Protein AF-A0A957VDQ6-F1 (afdb_monomer_lite)

Foldseek 3Di:
DADAPVNCVVDVVVCCVQQVDHSVVLVVLVVVCVVCVVVLLVVVQPDPPDPAHVVRDDDDPGDPSLLVSLQSSCVVPVDQLCVSCVHHVHHSVSSVVSCVRCVVVSPVRDPDPPPPDDPPDPDPDDPVRDDDLVNDDVSDDDDDWDFDFDDQDPDPVVNVVQCPVPDPTRTDGPPPVPD

Structure (mmCIF, N/CA/C/O backbone):
data_AF-A0A957VDQ6-F1
#
_entry.id   AF-A0A957VDQ6-F1
#
loop_
_atom_site.group_PDB
_atom_site.id
_atom_site.type_symbol
_atom_site.label_atom_id
_atom_site.label_alt_id
_atom_site.label_comp_id
_atom_site.label_asym_id
_atom_site.label_entity_id
_atom_site.label_seq_id
_atom_site.pdbx_PDB_ins_code
_atom_site.Cartn_x
_atom_site.Cartn_y
_atom_site.Cartn_z
_atom_site.occupancy
_atom_site.B_iso_or_equiv
_atom_site.auth_seq_id
_atom_site.auth_comp_id
_atom_site.auth_asym_id
_atom_site.auth_atom_id
_atom_site.pdbx_PDB_model_num
ATOM 1 N N . MET A 1 1 ? -18.475 7.615 8.547 1.00 62.66 1 MET A N 1
ATOM 2 C CA . MET A 1 1 ? -18.233 6.169 8.708 1.00 62.66 1 MET A CA 1
ATOM 3 C C . MET A 1 1 ? -16.748 5.916 8.509 1.00 62.66 1 MET A C 1
ATOM 5 O O . MET A 1 1 ? -16.195 6.523 7.600 1.00 62.66 1 MET A O 1
ATOM 9 N N . LYS A 1 2 ? -16.100 5.135 9.379 1.00 88.56 2 LYS A N 1
ATOM 10 C CA . LYS A 1 2 ? -14.690 4.743 9.228 1.00 88.56 2 LYS A CA 1
ATOM 11 C C . LYS A 1 2 ? -14.661 3.248 8.938 1.00 88.56 2 LYS A C 1
ATOM 13 O O . LYS A 1 2 ? -15.261 2.503 9.700 1.00 88.56 2 LYS A O 1
ATOM 18 N N . ILE A 1 3 ? -14.002 2.843 7.863 1.00 94.44 3 ILE A N 1
ATOM 19 C CA . ILE A 1 3 ? -13.803 1.436 7.520 1.00 94.44 3 ILE A CA 1
ATOM 20 C C . ILE A 1 3 ? -12.713 0.887 8.439 1.00 94.44 3 ILE A C 1
ATOM 22 O O . ILE A 1 3 ? -11.580 1.376 8.412 1.00 94.44 3 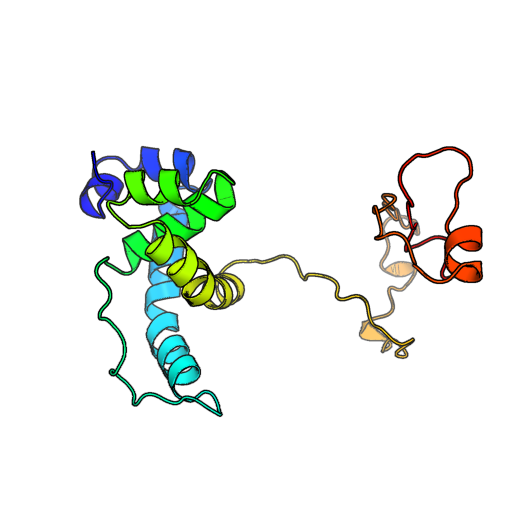ILE A O 1
ATOM 26 N N . THR A 1 4 ? -13.068 -0.094 9.264 1.00 96.12 4 THR A N 1
ATOM 27 C CA . THR A 1 4 ? -12.142 -0.826 10.137 1.00 96.12 4 THR A CA 1
ATOM 28 C C . THR A 1 4 ? -11.995 -2.273 9.677 1.00 96.12 4 THR A C 1
ATOM 30 O O . THR A 1 4 ? -12.607 -2.686 8.690 1.00 96.12 4 THR A O 1
ATOM 33 N N . GLU A 1 5 ? -11.136 -3.047 10.345 1.00 96.00 5 GLU A N 1
ATOM 34 C CA . GLU A 1 5 ? -10.936 -4.450 9.973 1.00 96.00 5 GLU A CA 1
ATOM 35 C C . GLU A 1 5 ? -12.219 -5.247 10.217 1.00 96.00 5 GLU A C 1
ATOM 37 O O . GLU A 1 5 ? -12.594 -6.073 9.390 1.00 96.00 5 GLU A O 1
ATOM 42 N N . GLU A 1 6 ? -12.929 -4.933 11.299 1.00 96.25 6 GLU A N 1
ATOM 43 C CA . GLU A 1 6 ? -14.237 -5.499 11.617 1.00 96.25 6 GLU A CA 1
ATOM 44 C C . GLU A 1 6 ? -15.242 -5.192 10.502 1.00 96.25 6 GLU A C 1
ATOM 46 O O . GLU A 1 6 ? -15.874 -6.114 9.996 1.00 96.25 6 GLU A O 1
ATOM 51 N N . THR A 1 7 ? -15.299 -3.943 10.017 1.00 95.75 7 THR A N 1
ATOM 52 C CA . THR A 1 7 ? -16.179 -3.564 8.894 1.00 95.75 7 THR A CA 1
ATOM 53 C C . THR A 1 7 ? -15.906 -4.397 7.641 1.00 95.75 7 THR A C 1
ATOM 55 O O . THR A 1 7 ? -16.840 -4.830 6.977 1.00 95.75 7 THR A O 1
ATOM 58 N N . LEU A 1 8 ? -14.631 -4.644 7.316 1.00 96.50 8 LEU A N 1
ATOM 59 C CA . LEU A 1 8 ? -14.245 -5.445 6.146 1.00 96.50 8 LEU A CA 1
ATOM 60 C C . LEU A 1 8 ? -14.563 -6.938 6.308 1.00 96.50 8 LEU A C 1
ATOM 62 O O . LEU A 1 8 ? -14.684 -7.647 5.309 1.00 96.50 8 LEU A O 1
ATOM 66 N N . ARG A 1 9 ? -14.651 -7.434 7.547 1.00 96.56 9 ARG A N 1
ATOM 67 C CA . ARG A 1 9 ? -15.029 -8.823 7.844 1.00 96.56 9 ARG A CA 1
ATOM 68 C C . ARG A 1 9 ? -16.543 -9.009 7.853 1.00 96.56 9 ARG A C 1
ATOM 70 O O . ARG A 1 9 ? -17.016 -10.018 7.343 1.00 96.56 9 ARG A O 1
ATOM 77 N N . GLU A 1 10 ? -17.274 -8.055 8.422 1.00 97.06 10 GLU A N 1
ATOM 78 C CA . GLU A 1 10 ? -18.740 -8.057 8.482 1.00 97.06 10 GLU A CA 1
ATOM 79 C C . GLU A 1 10 ? -19.366 -7.840 7.102 1.00 97.06 10 GLU A C 1
ATOM 81 O O . GLU A 1 10 ? -20.311 -8.537 6.739 1.00 97.06 10 GLU A O 1
ATOM 86 N N . ASP A 1 11 ? -18.805 -6.918 6.315 1.00 96.44 11 ASP A N 1
ATOM 87 C CA . ASP A 1 11 ? -19.227 -6.636 4.944 1.00 96.44 11 ASP A CA 1
ATOM 88 C C . ASP A 1 11 ? -18.028 -6.718 3.978 1.00 96.44 11 ASP A C 1
ATOM 90 O O . ASP A 1 11 ? -17.388 -5.710 3.646 1.00 96.44 11 ASP A O 1
ATOM 94 N N . PRO A 1 12 ? -17.713 -7.928 3.477 1.00 96.38 12 PRO A N 1
ATOM 95 C CA . PRO A 1 12 ? -16.634 -8.124 2.517 1.00 96.38 12 PRO A CA 1
ATOM 96 C C . PRO A 1 12 ? -16.856 -7.410 1.178 1.00 96.38 12 PRO A C 1
ATOM 98 O O . PRO A 1 12 ? -15.910 -7.323 0.395 1.00 96.38 12 PRO A O 1
ATOM 101 N N . GLY A 1 13 ? -18.060 -6.889 0.894 1.00 96.94 13 GLY A N 1
ATOM 102 C CA . GLY A 1 13 ? -18.383 -6.170 -0.343 1.00 96.94 13 GLY A CA 1
ATOM 103 C C . GLY A 1 13 ? -17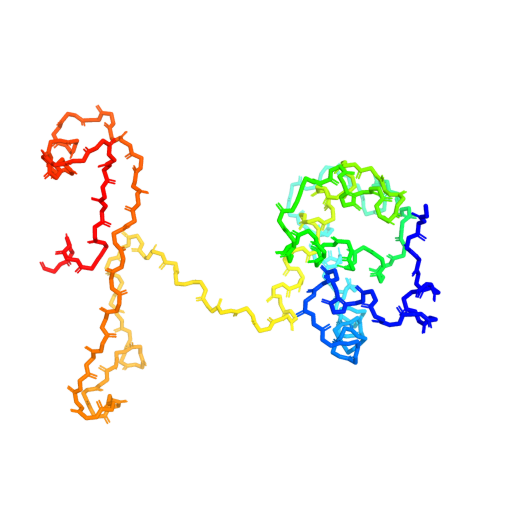.564 -4.890 -0.536 1.00 96.94 13 GLY A C 1
ATOM 104 O O . GLY A 1 13 ? -17.285 -4.494 -1.670 1.00 96.94 13 GLY A O 1
ATOM 105 N N . TRP A 1 14 ? -17.075 -4.295 0.556 1.00 96.75 14 TRP A N 1
ATOM 106 C CA . TRP A 1 14 ? -16.157 -3.152 0.511 1.00 96.75 14 TRP A CA 1
ATOM 107 C C . TRP A 1 14 ? -14.824 -3.467 -0.168 1.00 96.75 14 TRP A C 1
ATOM 109 O O . TRP A 1 14 ? -14.230 -2.582 -0.786 1.00 96.75 14 TRP A O 1
ATOM 119 N N . ILE A 1 15 ? -14.348 -4.710 -0.074 1.00 97.56 15 ILE A N 1
ATOM 120 C CA . ILE A 1 15 ? -13.041 -5.118 -0.597 1.00 97.56 15 ILE A CA 1
ATOM 121 C C . ILE A 1 15 ? -12.988 -5.036 -2.131 1.00 97.56 15 ILE A C 1
ATOM 123 O O . ILE A 1 15 ? -12.179 -4.256 -2.644 1.00 97.56 15 ILE A O 1
ATOM 127 N N . PRO A 1 16 ? -13.841 -5.744 -2.895 1.00 97.44 16 PRO A N 1
ATOM 128 C CA . PRO A 1 16 ? -13.830 -5.631 -4.349 1.00 97.44 16 PRO A CA 1
ATOM 129 C C . PRO A 1 16 ? -14.205 -4.224 -4.816 1.00 97.44 16 PRO A C 1
ATOM 131 O O . PRO A 1 16 ? -13.622 -3.740 -5.787 1.00 97.44 16 PRO A O 1
ATOM 134 N N . LEU A 1 17 ? -15.112 -3.541 -4.106 1.00 96.12 17 LEU A N 1
ATOM 135 C CA . LEU A 1 17 ? -15.535 -2.181 -4.438 1.00 96.12 17 LEU A CA 1
ATOM 136 C C . LEU A 1 17 ? -14.372 -1.182 -4.392 1.00 96.12 17 LEU A C 1
ATOM 138 O O . LEU A 1 17 ? -14.174 -0.418 -5.336 1.00 96.12 17 LEU A O 1
ATOM 142 N N . LEU A 1 18 ? -13.613 -1.168 -3.295 1.00 96.44 18 LEU A N 1
ATOM 143 C CA . LEU A 1 18 ? -12.577 -0.161 -3.069 1.00 96.44 18 LEU A CA 1
ATOM 144 C C . LEU A 1 18 ? -11.208 -0.582 -3.592 1.00 96.44 18 LEU A C 1
ATOM 146 O O . LEU A 1 18 ? -10.458 0.260 -4.075 1.00 96.44 18 LEU A O 1
ATOM 150 N N . MET A 1 19 ? -10.868 -1.863 -3.483 1.00 96.06 19 MET A N 1
ATOM 151 C CA . MET A 1 19 ? -9.508 -2.363 -3.708 1.00 96.06 19 MET A CA 1
ATOM 152 C C . MET A 1 19 ? -9.389 -3.106 -5.042 1.00 96.06 19 MET A C 1
ATOM 154 O O . MET A 1 19 ? -8.285 -3.265 -5.552 1.00 96.06 19 MET A O 1
ATOM 158 N N . GLY A 1 20 ? -10.512 -3.512 -5.645 1.00 93.38 20 GLY A N 1
ATOM 159 C CA . GLY A 1 20 ? -10.530 -4.132 -6.970 1.00 93.38 20 GLY A CA 1
ATOM 160 C C . GLY A 1 20 ? -10.064 -5.586 -7.000 1.00 93.38 20 GLY A C 1
ATOM 161 O O . GLY A 1 20 ? -9.655 -6.051 -8.060 1.00 93.38 20 GLY A O 1
ATOM 162 N N . LEU A 1 21 ? -10.121 -6.297 -5.870 1.00 94.69 21 LEU A N 1
ATOM 163 C CA . LEU A 1 21 ? -9.803 -7.724 -5.784 1.00 94.69 21 LEU A CA 1
ATOM 164 C C . LEU A 1 21 ? -10.862 -8.501 -4.984 1.00 94.69 21 LEU A C 1
ATOM 166 O O . LEU A 1 21 ? -11.547 -7.906 -4.147 1.00 94.69 21 LEU A O 1
ATOM 170 N N . PRO A 1 22 ? -11.007 -9.823 -5.209 1.00 96.75 22 PRO A N 1
ATOM 171 C CA . PRO A 1 22 ? -11.884 -10.661 -4.400 1.00 96.75 22 PRO A CA 1
ATOM 172 C C . PRO A 1 22 ? -11.499 -10.625 -2.917 1.00 96.75 22 PRO A C 1
ATOM 174 O O . PRO A 1 22 ? -10.317 -10.573 -2.573 1.00 96.75 22 PRO A O 1
ATOM 177 N N . ALA A 1 23 ? -12.495 -10.720 -2.032 1.00 97.00 23 ALA A N 1
ATOM 178 C CA . ALA A 1 23 ? -12.273 -10.692 -0.586 1.00 97.00 23 ALA A CA 1
ATOM 179 C C . ALA A 1 23 ? -11.309 -11.792 -0.107 1.00 97.00 23 ALA A C 1
ATOM 181 O O . ALA A 1 23 ? -10.438 -11.519 0.712 1.00 97.00 23 ALA A O 1
ATOM 182 N N . ALA A 1 24 ? -11.414 -13.009 -0.653 1.00 96.94 24 ALA A N 1
ATOM 183 C CA . ALA A 1 24 ? -10.501 -14.109 -0.333 1.00 96.94 24 ALA A CA 1
ATOM 184 C C . ALA A 1 24 ? -9.038 -13.758 -0.664 1.00 96.94 24 ALA A C 1
ATOM 186 O O . ALA A 1 24 ? -8.182 -13.813 0.215 1.00 96.94 24 ALA A O 1
ATOM 187 N N . CYS A 1 25 ? -8.780 -13.274 -1.886 1.00 95.81 25 CYS A N 1
ATOM 188 C CA . CYS A 1 25 ? -7.447 -12.851 -2.320 1.00 95.81 25 CYS A CA 1
ATOM 189 C C . CYS A 1 25 ? -6.885 -11.710 -1.462 1.00 95.81 25 CYS A C 1
ATOM 191 O O . CYS A 1 25 ? -5.680 -11.633 -1.240 1.00 95.81 25 CYS A O 1
ATOM 193 N N . PHE A 1 26 ? -7.740 -10.813 -0.960 1.00 97.31 26 PHE A N 1
ATOM 194 C CA . PHE A 1 26 ? -7.298 -9.753 -0.056 1.00 97.31 26 PHE A CA 1
ATOM 195 C C . PHE A 1 26 ? -6.780 -10.324 1.260 1.00 97.31 26 PHE A C 1
ATOM 197 O O . PHE A 1 26 ? -5.715 -9.919 1.718 1.00 97.31 26 PHE A O 1
ATOM 204 N N . TRP A 1 27 ? -7.488 -11.279 1.859 1.00 97.62 27 TRP A N 1
ATOM 205 C CA . TRP A 1 27 ? -7.038 -11.887 3.109 1.00 97.62 27 TRP A CA 1
ATOM 206 C C . TRP A 1 27 ? -5.777 -12.738 2.921 1.00 97.62 27 TRP A C 1
ATOM 208 O O . TRP A 1 27 ? -4.885 -12.666 3.761 1.00 97.62 27 TRP A O 1
ATOM 218 N N . GLU A 1 28 ? -5.641 -13.445 1.798 1.00 96.38 28 GLU A N 1
ATOM 219 C CA . GLU A 1 28 ? -4.395 -14.135 1.426 1.00 96.38 28 GLU A CA 1
ATOM 220 C C . GLU A 1 28 ? -3.218 -13.158 1.290 1.00 96.38 28 GLU A C 1
ATOM 222 O O . GLU A 1 28 ? -2.146 -13.380 1.859 1.00 96.38 28 GLU A O 1
ATOM 227 N N . LEU A 1 29 ? -3.432 -12.027 0.608 1.00 96.31 29 LEU A N 1
ATOM 228 C CA . LEU A 1 29 ? -2.446 -10.953 0.498 1.00 96.31 29 LEU A CA 1
ATOM 229 C C . LEU A 1 29 ? -2.054 -10.405 1.875 1.00 96.31 29 LEU A C 1
ATOM 231 O O . LEU A 1 29 ? -0.876 -10.161 2.128 1.00 96.31 29 LEU A O 1
ATOM 235 N N . ILE A 1 30 ? -3.021 -10.205 2.772 1.00 97.56 30 ILE A N 1
ATOM 236 C CA . ILE A 1 30 ? -2.757 -9.737 4.136 1.00 97.56 30 ILE A CA 1
ATOM 237 C C . ILE A 1 30 ? -1.862 -10.715 4.896 1.00 97.56 30 ILE A C 1
ATOM 239 O O . ILE A 1 30 ? -0.944 -10.261 5.579 1.00 97.56 30 ILE A O 1
ATOM 243 N N . GLU A 1 31 ? -2.083 -12.022 4.774 1.00 96.81 31 GLU A N 1
ATOM 244 C CA . GLU A 1 31 ? -1.220 -13.019 5.415 1.00 96.81 31 GLU A CA 1
ATOM 245 C C . GLU A 1 31 ? 0.194 -13.002 4.825 1.00 96.81 31 GLU A C 1
ATOM 247 O O . GLU A 1 31 ? 1.165 -12.899 5.577 1.00 96.81 31 GLU A O 1
ATOM 252 N N . ALA A 1 32 ? 0.333 -12.949 3.498 1.00 95.69 32 ALA A N 1
ATOM 253 C CA . ALA A 1 32 ? 1.642 -12.826 2.853 1.00 95.69 32 ALA A CA 1
ATOM 254 C C . ALA A 1 32 ? 2.389 -11.546 3.283 1.00 95.69 32 ALA A C 1
ATOM 256 O O . ALA A 1 32 ? 3.591 -11.573 3.579 1.00 95.69 32 ALA A O 1
ATOM 257 N N . VAL A 1 33 ? 1.674 -10.421 3.394 1.00 96.50 33 VAL A N 1
ATOM 258 C CA . VAL A 1 33 ? 2.223 -9.164 3.916 1.00 96.50 33 VAL A CA 1
ATOM 259 C C . VAL A 1 33 ? 2.627 -9.318 5.381 1.00 96.50 33 VAL A C 1
ATOM 261 O O . VAL A 1 33 ? 3.728 -8.915 5.734 1.00 96.50 33 VAL A O 1
ATOM 264 N N . LYS A 1 34 ? 1.804 -9.917 6.249 1.00 96.25 34 LYS A N 1
ATOM 265 C CA . LYS A 1 34 ? 2.154 -10.133 7.667 1.00 96.25 34 LYS A CA 1
ATOM 266 C C . LYS A 1 34 ? 3.422 -10.970 7.831 1.00 96.25 34 LYS A C 1
ATOM 268 O O . LYS A 1 34 ? 4.228 -10.652 8.703 1.00 96.25 34 LYS A O 1
ATOM 273 N N . THR A 1 35 ? 3.620 -11.988 6.998 1.00 95.62 35 THR A N 1
ATOM 274 C CA . THR A 1 35 ? 4.819 -12.838 7.027 1.00 95.62 35 THR A CA 1
ATOM 275 C C . THR A 1 35 ? 6.079 -12.074 6.617 1.00 95.62 35 THR A C 1
ATOM 277 O O . THR A 1 35 ? 7.131 -12.232 7.233 1.00 95.62 35 THR A O 1
ATOM 280 N N . THR A 1 36 ? 5.986 -11.219 5.599 1.00 93.88 36 THR A N 1
ATOM 281 C CA . THR A 1 36 ? 7.132 -10.488 5.021 1.00 93.88 36 THR A CA 1
ATOM 282 C C . THR A 1 36 ? 7.437 -9.163 5.728 1.00 93.88 36 THR A C 1
ATOM 284 O O . THR A 1 36 ? 8.588 -8.716 5.761 1.00 93.88 36 THR A O 1
ATOM 287 N N . TYR A 1 37 ? 6.429 -8.543 6.346 1.00 94.50 37 TYR A N 1
ATOM 288 C CA . TYR A 1 37 ? 6.509 -7.214 6.954 1.00 94.50 37 TYR A CA 1
ATOM 289 C C . TYR A 1 37 ? 7.619 -7.056 8.011 1.00 94.50 37 TYR A C 1
ATOM 291 O O . TYR A 1 37 ? 8.298 -6.028 7.970 1.00 94.50 37 TYR A O 1
ATOM 299 N N . PRO A 1 38 ? 7.872 -8.016 8.929 1.00 92.88 38 PRO A N 1
ATOM 300 C CA . PRO A 1 38 ? 8.933 -7.871 9.927 1.00 92.88 38 PRO A CA 1
ATOM 301 C C . PRO A 1 38 ? 10.325 -7.730 9.301 1.00 92.88 38 PRO A C 1
ATOM 303 O O . PRO A 1 38 ? 11.068 -6.815 9.658 1.00 92.88 38 PRO A O 1
ATOM 306 N N . SER A 1 39 ? 10.650 -8.588 8.326 1.00 93.00 39 SER A N 1
ATOM 307 C CA . SER A 1 39 ? 11.930 -8.534 7.605 1.00 93.00 39 SER A CA 1
ATOM 308 C C . SER A 1 39 ? 12.055 -7.236 6.805 1.00 93.00 39 SER A C 1
ATOM 310 O O . SER A 1 39 ? 13.077 -6.552 6.865 1.00 93.00 39 SER A O 1
ATOM 312 N N . TYR A 1 40 ? 10.977 -6.837 6.128 1.00 93.12 40 TYR A N 1
ATOM 313 C CA . TYR A 1 40 ? 10.925 -5.590 5.373 1.00 93.12 40 TYR A CA 1
ATOM 314 C C . TYR A 1 40 ? 11.155 -4.346 6.249 1.00 93.12 40 TYR A C 1
ATOM 316 O O . TYR A 1 40 ? 11.944 -3.463 5.898 1.00 93.12 40 TYR A O 1
ATOM 324 N N . GLU A 1 41 ? 10.494 -4.255 7.408 1.00 90.44 41 GLU A N 1
ATOM 325 C CA . GLU A 1 41 ? 10.676 -3.129 8.332 1.00 90.44 41 GLU A CA 1
ATOM 326 C C . GLU A 1 41 ? 12.092 -3.093 8.910 1.00 90.44 41 GLU A C 1
ATOM 328 O O . GLU A 1 41 ? 12.653 -2.003 9.056 1.00 90.44 41 GLU A O 1
ATOM 333 N N . GLN A 1 42 ? 12.692 -4.255 9.190 1.00 89.62 42 GLN A N 1
ATOM 334 C CA . GLN A 1 42 ? 14.082 -4.339 9.631 1.00 89.62 42 GLN A CA 1
ATOM 335 C C . GLN A 1 42 ? 15.033 -3.758 8.573 1.00 89.62 42 GLN A C 1
ATOM 337 O O . GLN A 1 42 ? 15.756 -2.803 8.865 1.00 89.62 42 GLN A O 1
ATOM 342 N N . GLN A 1 43 ? 14.950 -4.223 7.324 1.00 89.38 43 GLN A N 1
ATOM 343 C CA . GLN A 1 43 ? 15.769 -3.708 6.216 1.00 89.38 43 GLN A CA 1
ATOM 344 C C . GLN A 1 43 ? 15.574 -2.196 6.017 1.00 89.38 43 GLN A C 1
ATOM 346 O O . GLN A 1 43 ? 16.523 -1.421 5.866 1.00 89.38 43 GLN A O 1
ATOM 351 N N . ARG A 1 44 ? 14.323 -1.726 6.088 1.00 87.75 44 ARG A N 1
ATOM 352 C CA . ARG A 1 44 ? 13.993 -0.298 5.994 1.00 87.75 44 ARG A CA 1
ATOM 353 C C . ARG A 1 44 ? 14.618 0.523 7.129 1.00 87.75 44 ARG A C 1
ATOM 355 O O . ARG A 1 44 ? 14.922 1.709 6.937 1.00 87.75 44 ARG A O 1
ATOM 362 N N . HIS A 1 45 ? 14.770 -0.059 8.314 1.00 86.56 45 HIS A N 1
ATOM 363 C CA . HIS A 1 45 ? 15.397 0.577 9.466 1.00 86.56 45 HIS A CA 1
ATOM 364 C C . HIS A 1 45 ? 16.927 0.592 9.402 1.00 86.56 45 HIS A C 1
ATOM 366 O O . HIS A 1 45 ? 17.512 1.544 9.926 1.00 86.56 45 HIS A O 1
ATOM 372 N N . GLU A 1 46 ? 17.535 -0.377 8.723 1.00 87.12 46 GLU A N 1
ATOM 373 C CA . GLU A 1 46 ? 18.987 -0.531 8.539 1.00 87.12 46 GLU A CA 1
ATOM 374 C C . GLU A 1 46 ? 19.561 0.313 7.389 1.00 87.12 46 GLU A C 1
ATOM 376 O O . GLU A 1 46 ? 20.775 0.396 7.220 1.00 87.12 46 GLU A O 1
ATOM 381 N N . ARG A 1 47 ? 18.706 0.994 6.614 1.00 84.00 47 ARG A N 1
ATOM 382 C CA . ARG A 1 47 ? 19.141 1.816 5.475 1.00 84.00 47 ARG A CA 1
ATOM 383 C C . ARG A 1 47 ? 20.254 2.823 5.841 1.00 84.00 47 ARG A C 1
ATOM 385 O O . ARG A 1 47 ? 20.152 3.501 6.877 1.00 84.00 47 ARG A O 1
ATOM 392 N N . PRO A 1 48 ? 21.249 3.021 4.955 1.00 81.31 48 PRO A N 1
ATOM 393 C CA . PRO A 1 48 ? 22.327 3.974 5.187 1.00 81.31 48 PRO A CA 1
ATOM 394 C C . PRO A 1 48 ? 21.781 5.403 5.322 1.00 81.31 48 PRO A C 1
ATOM 396 O O . PRO A 1 48 ? 20.714 5.745 4.803 1.00 81.31 48 PRO A O 1
ATOM 399 N N . ASN A 1 49 ? 22.511 6.259 6.042 1.00 83.44 49 ASN A N 1
ATOM 400 C CA . ASN A 1 49 ? 22.168 7.672 6.272 1.00 83.44 49 ASN A CA 1
ATOM 401 C C . ASN A 1 49 ? 20.856 7.914 7.045 1.00 83.44 49 ASN A C 1
ATOM 403 O O . ASN A 1 49 ? 20.274 9.008 7.006 1.00 83.44 49 ASN A O 1
ATOM 407 N N . ARG A 1 50 ? 20.360 6.917 7.787 1.00 81.38 50 ARG A N 1
ATOM 408 C CA . ARG A 1 50 ? 19.202 7.105 8.663 1.00 81.38 50 ARG A CA 1
ATOM 409 C C . ARG A 1 50 ? 19.585 7.925 9.902 1.00 81.38 50 ARG A C 1
ATOM 411 O O . ARG A 1 50 ? 20.332 7.478 10.756 1.00 81.38 50 ARG A O 1
ATOM 418 N N . LYS A 1 51 ? 18.980 9.110 10.042 1.00 83.62 51 LYS A N 1
ATOM 419 C CA . LYS A 1 51 ? 19.248 10.039 11.163 1.00 83.62 51 LYS A CA 1
ATOM 420 C C . LYS A 1 51 ? 18.597 9.674 12.507 1.00 83.62 51 LYS A C 1
ATOM 422 O O . LYS A 1 51 ? 18.971 10.231 13.527 1.00 83.62 51 LYS A O 1
ATOM 427 N N . ARG A 1 52 ? 17.564 8.824 12.522 1.00 81.38 52 ARG A N 1
ATOM 428 C CA . ARG A 1 52 ? 16.807 8.465 13.742 1.00 81.38 52 ARG A CA 1
ATOM 429 C C . ARG A 1 52 ? 17.088 7.013 14.111 1.00 81.38 52 ARG A C 1
ATOM 431 O O . ARG A 1 52 ? 17.152 6.204 13.197 1.00 81.38 52 ARG A O 1
ATOM 438 N N . GLY A 1 53 ? 17.161 6.681 15.401 1.00 78.94 53 GLY A N 1
ATOM 439 C CA . GLY A 1 53 ? 17.265 5.295 15.886 1.00 78.94 53 GLY A CA 1
ATOM 440 C C . GLY A 1 53 ? 16.015 4.460 15.582 1.00 78.94 53 GLY A C 1
ATOM 441 O O . GLY A 1 53 ? 14.949 5.005 15.264 1.00 78.94 53 GLY A O 1
ATOM 442 N N . VAL A 1 54 ? 16.130 3.127 15.579 1.00 79.50 54 VAL A N 1
ATOM 443 C CA . VAL A 1 54 ? 14.983 2.206 15.399 1.00 79.50 54 VAL A CA 1
ATOM 444 C C . VAL A 1 54 ? 13.915 2.534 16.449 1.00 79.50 54 VAL A C 1
ATOM 446 O O . VAL A 1 54 ? 14.246 2.868 17.579 1.00 79.50 54 VAL A O 1
ATOM 449 N N . GLY A 1 55 ? 12.643 2.593 16.049 1.00 77.19 55 GLY A N 1
ATOM 450 C CA . GLY A 1 55 ? 11.559 3.037 16.940 1.00 77.19 55 GLY A CA 1
ATOM 451 C C . GLY A 1 55 ? 11.456 4.553 17.189 1.00 77.19 55 GLY A C 1
ATOM 452 O O . GLY A 1 55 ? 10.425 5.008 17.663 1.00 77.19 55 GLY A O 1
ATOM 453 N N . GLY A 1 56 ? 12.430 5.380 16.780 1.00 77.00 56 GLY A N 1
ATOM 454 C CA . GLY A 1 56 ? 12.386 6.854 16.918 1.00 77.00 56 GLY A CA 1
ATOM 455 C C . GLY A 1 56 ? 11.423 7.583 15.959 1.00 77.00 56 GLY A C 1
ATOM 456 O O . GLY A 1 56 ? 11.545 8.788 15.711 1.00 77.00 56 GLY A O 1
ATOM 457 N N . GLY A 1 57 ? 10.520 6.842 15.320 1.00 78.69 57 GLY A N 1
ATOM 458 C CA . GLY A 1 57 ? 9.468 7.371 14.458 1.00 78.69 57 GLY A CA 1
ATOM 459 C C . GLY A 1 57 ? 8.151 7.533 15.213 1.00 78.69 57 GLY A C 1
ATOM 460 O O . GLY A 1 57 ? 7.982 7.033 16.317 1.00 78.69 57 GLY A O 1
ATOM 461 N N . ARG A 1 58 ? 7.185 8.209 14.585 1.00 79.00 58 ARG A N 1
ATOM 462 C CA . ARG A 1 58 ? 5.795 8.184 15.056 1.00 79.00 58 ARG A CA 1
ATOM 463 C C . ARG A 1 58 ? 5.272 6.744 14.976 1.00 79.00 58 ARG A C 1
ATOM 465 O O . ARG A 1 58 ? 5.499 6.089 13.955 1.00 79.00 58 ARG A O 1
ATOM 472 N N . LYS A 1 59 ? 4.583 6.291 16.027 1.00 82.75 59 LYS A N 1
ATOM 473 C CA . LYS A 1 59 ? 3.868 5.008 16.036 1.00 82.75 59 LYS A CA 1
ATOM 474 C C . LYS A 1 59 ? 2.791 4.996 14.947 1.00 82.75 59 LYS A C 1
ATOM 476 O O . LYS A 1 59 ? 2.326 6.049 14.515 1.00 82.75 59 LYS A O 1
ATOM 481 N N . TYR A 1 60 ? 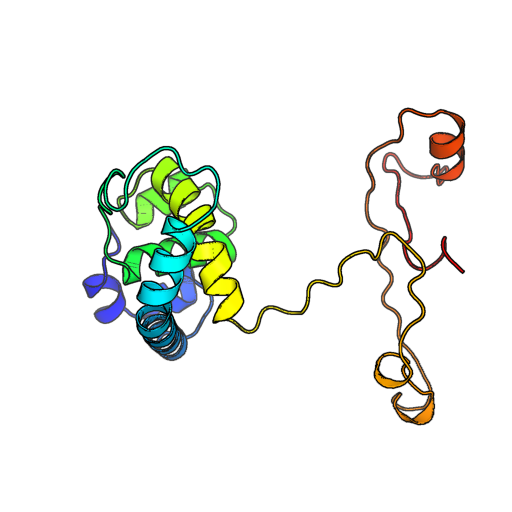2.445 3.810 14.465 1.00 82.94 60 TYR A N 1
ATOM 482 C CA . TYR A 1 60 ? 1.366 3.661 13.498 1.00 82.94 60 TYR A CA 1
ATOM 483 C C . TYR A 1 60 ? 0.024 3.812 14.216 1.00 82.94 60 TYR A C 1
ATOM 485 O O . TYR A 1 60 ? -0.220 3.117 15.197 1.00 82.94 60 TYR A O 1
ATOM 493 N N . ASP A 1 61 ? -0.827 4.708 13.717 1.00 84.12 61 ASP A N 1
ATOM 494 C CA . ASP A 1 61 ? -2.161 4.945 14.286 1.00 84.12 61 ASP A CA 1
ATOM 495 C C . ASP A 1 61 ? -3.200 3.933 13.763 1.00 84.12 61 ASP A C 1
ATOM 497 O O . ASP A 1 61 ? -4.297 3.830 14.302 1.00 84.12 61 ASP A O 1
ATOM 501 N N . LEU A 1 62 ? -2.857 3.188 12.704 1.00 92.06 62 LEU A N 1
ATOM 502 C CA . LEU A 1 62 ? -3.736 2.246 12.014 1.00 92.06 62 LEU A CA 1
ATOM 503 C C . LEU A 1 62 ? -3.156 0.821 12.040 1.00 92.06 62 LEU A C 1
ATOM 505 O O . LEU A 1 62 ? -1.942 0.663 11.852 1.00 92.06 62 LEU A O 1
ATOM 509 N N . PRO A 1 63 ? -4.003 -0.217 12.190 1.00 94.88 63 PRO A N 1
ATOM 510 C CA . PRO A 1 63 ? -3.599 -1.611 12.017 1.00 94.88 63 PRO A CA 1
ATOM 511 C C . PRO A 1 63 ? -3.008 -1.872 10.628 1.00 94.88 63 PRO A C 1
ATOM 513 O O . PRO A 1 63 ? -3.386 -1.220 9.652 1.00 94.88 63 PRO A O 1
ATOM 516 N N . LEU A 1 64 ? -2.107 -2.855 10.516 1.00 95.62 64 LEU A N 1
ATOM 517 C CA . LEU A 1 64 ? -1.451 -3.199 9.245 1.00 95.62 64 LEU A CA 1
ATOM 518 C C . LEU A 1 64 ? -2.466 -3.509 8.135 1.00 95.62 64 LEU A C 1
ATOM 520 O O . LEU A 1 64 ? -2.312 -3.006 7.026 1.00 95.62 64 LEU A O 1
ATOM 524 N N . VAL A 1 65 ? -3.532 -4.248 8.456 1.00 97.12 65 VAL A N 1
ATOM 525 C CA . VAL A 1 65 ? -4.612 -4.585 7.514 1.00 97.12 65 VAL A CA 1
ATOM 526 C C . VAL A 1 65 ? -5.230 -3.331 6.903 1.00 97.12 65 VAL A C 1
ATOM 528 O O . VAL A 1 65 ? -5.355 -3.221 5.686 1.00 97.12 65 VAL A O 1
ATOM 531 N N . ILE A 1 66 ? -5.533 -2.337 7.739 1.00 97.31 66 ILE A N 1
ATOM 532 C CA . ILE A 1 66 ? -6.131 -1.076 7.295 1.00 97.31 66 ILE A CA 1
ATOM 533 C C . ILE A 1 66 ? -5.143 -0.214 6.525 1.00 97.31 66 ILE A C 1
ATOM 535 O O . ILE A 1 66 ? -5.526 0.432 5.555 1.00 97.31 66 ILE A O 1
ATOM 539 N N . ARG A 1 67 ? -3.860 -0.240 6.885 1.00 96.88 67 ARG A N 1
ATOM 540 C CA . ARG A 1 67 ? -2.819 0.456 6.118 1.00 96.88 67 ARG A CA 1
ATOM 541 C C . ARG A 1 67 ? -2.669 -0.132 4.711 1.00 96.88 67 ARG A C 1
ATOM 543 O O . ARG A 1 67 ? -2.532 0.633 3.759 1.00 96.88 67 ARG A O 1
ATOM 550 N N . VAL A 1 68 ? -2.744 -1.457 4.566 1.00 97.25 68 VAL A N 1
ATOM 551 C CA . VAL A 1 68 ? -2.731 -2.130 3.255 1.00 97.25 68 VAL A CA 1
ATOM 552 C C . VAL A 1 68 ? -4.000 -1.806 2.465 1.00 97.25 68 VAL A C 1
ATOM 554 O O . VAL A 1 68 ? -3.894 -1.343 1.331 1.00 97.25 68 VAL A O 1
ATOM 557 N N . ALA A 1 69 ? -5.183 -1.957 3.070 1.00 97.38 69 ALA A N 1
ATOM 558 C CA . ALA A 1 69 ? -6.465 -1.616 2.446 1.00 97.38 69 ALA A CA 1
ATOM 559 C C . ALA A 1 69 ? -6.493 -0.166 1.939 1.00 97.38 69 ALA A C 1
ATOM 561 O O . ALA A 1 69 ? -6.932 0.109 0.821 1.00 97.38 69 ALA A O 1
ATOM 562 N N . LEU A 1 70 ? -5.958 0.758 2.735 1.00 97.00 70 LEU A N 1
ATOM 563 C CA . LEU A 1 70 ? -5.825 2.169 2.399 1.00 97.00 70 LEU A CA 1
ATOM 564 C C . LEU A 1 70 ? -4.959 2.380 1.151 1.00 97.00 70 LEU A C 1
ATOM 566 O O . LEU A 1 70 ? -5.351 3.127 0.253 1.00 97.00 70 LEU A O 1
ATOM 570 N N . VAL A 1 71 ? -3.798 1.723 1.076 1.00 96.88 71 VAL A N 1
ATOM 571 C CA . VAL A 1 71 ? -2.896 1.832 -0.079 1.00 96.88 71 VAL A CA 1
ATOM 572 C C . VAL A 1 71 ? -3.536 1.238 -1.331 1.00 96.88 71 VAL A C 1
ATOM 574 O O . VAL A 1 71 ? -3.546 1.901 -2.366 1.00 96.88 71 VAL A O 1
ATOM 577 N N . LEU A 1 72 ? -4.132 0.048 -1.236 1.00 96.75 72 LEU A N 1
ATOM 578 C CA . LEU A 1 72 ? -4.816 -0.592 -2.365 1.00 96.75 72 LEU A CA 1
ATOM 579 C C . LEU A 1 72 ? -5.995 0.246 -2.867 1.00 96.75 72 LEU A C 1
ATOM 581 O O . LEU A 1 72 ? -6.155 0.409 -4.070 1.00 96.75 72 LEU A O 1
ATOM 585 N N . THR A 1 73 ? -6.764 0.853 -1.960 1.00 97.25 73 THR A N 1
ATOM 586 C CA . THR A 1 73 ? -7.877 1.744 -2.325 1.00 97.25 73 THR A CA 1
ATOM 587 C C . THR A 1 73 ? -7.392 2.949 -3.128 1.00 97.25 73 THR A C 1
ATOM 589 O O . THR A 1 73 ? -8.002 3.322 -4.130 1.00 97.25 73 THR A O 1
ATOM 592 N N . TYR A 1 74 ? -6.273 3.558 -2.722 1.00 96.81 74 TYR A N 1
ATOM 593 C CA . TYR A 1 74 ? -5.681 4.659 -3.481 1.00 96.81 74 TYR A CA 1
ATOM 594 C C . TYR A 1 74 ? -5.201 4.209 -4.866 1.00 96.81 74 TYR A C 1
ATOM 596 O O . TYR A 1 74 ? -5.476 4.891 -5.851 1.00 96.81 74 TYR A O 1
ATOM 604 N N . LEU A 1 75 ? -4.511 3.066 -4.941 1.00 93.25 75 LEU A N 1
ATOM 605 C CA . LEU A 1 75 ? -3.997 2.522 -6.201 1.00 93.25 75 LEU A CA 1
ATOM 606 C C . LEU A 1 75 ? -5.117 2.097 -7.155 1.00 93.25 75 LEU A C 1
ATOM 608 O O . LEU A 1 75 ? -4.958 2.232 -8.358 1.00 93.25 75 LEU A O 1
ATOM 612 N N . ARG A 1 76 ? -6.246 1.608 -6.636 1.00 94.81 76 ARG A N 1
ATOM 613 C CA . ARG A 1 76 ? -7.387 1.178 -7.447 1.00 94.81 76 ARG A CA 1
ATOM 614 C C . ARG A 1 76 ? -8.214 2.349 -7.961 1.00 94.81 76 ARG A C 1
ATOM 616 O O . ARG A 1 76 ? -8.581 2.369 -9.131 1.00 94.81 76 ARG A O 1
ATOM 623 N N . LEU A 1 77 ? -8.572 3.282 -7.079 1.00 94.81 77 LEU A N 1
ATOM 624 C CA . LEU A 1 77 ? -9.530 4.340 -7.407 1.00 94.81 77 LEU A CA 1
ATOM 625 C C . LEU A 1 77 ? -8.860 5.588 -7.991 1.00 94.81 77 LEU A C 1
ATOM 627 O O . LEU A 1 77 ? -9.547 6.416 -8.582 1.00 94.81 77 LEU A O 1
ATOM 631 N N . HIS A 1 78 ? -7.549 5.760 -7.788 1.00 90.94 78 HIS A N 1
ATOM 632 C CA . HIS A 1 78 ? -6.786 6.950 -8.186 1.00 90.94 78 HIS A CA 1
ATOM 633 C C . HIS A 1 78 ? -7.415 8.286 -7.738 1.00 90.94 78 HIS A C 1
ATOM 635 O O . HIS A 1 78 ? -7.185 9.338 -8.333 1.00 90.94 78 HIS A O 1
ATOM 641 N N . VAL A 1 79 ? -8.203 8.265 -6.659 1.00 93.56 79 VAL A N 1
ATOM 642 C CA . VAL A 1 79 ? -8.847 9.461 -6.104 1.00 93.56 79 VAL A CA 1
ATOM 643 C C . VAL A 1 79 ? -7.901 10.239 -5.190 1.00 93.56 79 VAL A C 1
ATOM 645 O O . VAL A 1 79 ? -6.837 9.769 -4.785 1.00 93.56 79 VAL A O 1
ATOM 648 N N . ASN A 1 80 ? -8.309 11.454 -4.820 1.00 95.88 80 ASN A N 1
ATOM 649 C CA . ASN A 1 80 ? -7.548 12.300 -3.907 1.00 95.88 80 ASN A CA 1
ATOM 650 C C . ASN A 1 80 ? -7.230 11.563 -2.589 1.00 95.88 80 ASN A C 1
ATOM 652 O O . ASN A 1 80 ? -8.116 11.007 -1.938 1.00 95.88 80 ASN A O 1
ATOM 656 N N . GLN A 1 81 ? -5.970 11.627 -2.151 1.00 96.94 81 GLN A N 1
ATOM 657 C CA . GLN A 1 81 ? -5.507 11.042 -0.890 1.00 96.94 81 GLN A CA 1
ATOM 658 C C . GLN A 1 81 ? -6.317 11.523 0.323 1.00 96.94 81 GLN A C 1
ATOM 660 O O . GLN A 1 81 ? -6.535 10.757 1.255 1.00 96.94 81 GLN A O 1
ATOM 665 N N . ALA A 1 82 ? -6.801 12.768 0.319 1.00 96.81 82 ALA A N 1
ATOM 666 C CA . ALA A 1 82 ? -7.670 13.275 1.376 1.00 96.81 82 ALA A CA 1
ATOM 667 C C . ALA A 1 82 ? -9.011 12.525 1.442 1.00 96.81 82 ALA A C 1
ATOM 669 O O . ALA A 1 82 ? -9.510 12.282 2.537 1.00 96.81 82 ALA A O 1
ATOM 670 N N . LEU A 1 83 ? -9.571 12.121 0.296 1.00 96.19 83 LEU A N 1
ATOM 671 C CA . LEU A 1 83 ? -10.797 11.323 0.241 1.00 96.19 83 LEU A CA 1
ATOM 672 C C . LEU A 1 83 ? -10.545 9.897 0.742 1.00 96.19 83 LEU A C 1
ATOM 674 O O . LEU A 1 83 ? -11.287 9.416 1.594 1.00 96.19 83 LEU A O 1
ATOM 678 N N . VAL A 1 84 ? -9.449 9.265 0.306 1.00 96.81 84 VAL A N 1
ATOM 679 C CA . VAL A 1 84 ? -9.037 7.947 0.824 1.00 96.81 84 VAL A CA 1
ATOM 680 C C . VAL A 1 84 ? -8.869 7.991 2.343 1.00 96.81 84 VAL A C 1
ATOM 682 O O . VAL A 1 84 ? -9.376 7.133 3.060 1.00 96.81 84 VAL A O 1
ATOM 685 N N . ALA A 1 85 ? -8.224 9.039 2.855 1.00 95.94 85 ALA A N 1
ATOM 686 C CA . ALA A 1 85 ? -8.039 9.230 4.285 1.00 95.94 85 ALA A CA 1
ATOM 687 C C . ALA A 1 85 ? -9.375 9.292 5.046 1.00 95.94 85 ALA A C 1
ATOM 689 O O . ALA A 1 85 ? -9.479 8.744 6.144 1.00 95.94 85 ALA A O 1
ATOM 690 N N . LYS A 1 86 ? -10.419 9.899 4.462 1.00 95.69 86 LYS A N 1
ATOM 691 C CA . LYS A 1 86 ? -11.756 9.948 5.073 1.00 95.69 86 LYS A CA 1
ATOM 692 C C . LYS A 1 86 ? -12.398 8.569 5.204 1.00 95.69 86 LYS A C 1
ATOM 694 O O . LYS A 1 86 ? -13.027 8.339 6.234 1.00 95.69 86 LYS A O 1
ATOM 699 N N . PHE A 1 87 ? -12.203 7.661 4.245 1.00 95.06 87 PHE A N 1
ATOM 700 C CA . PHE A 1 87 ? -12.730 6.294 4.345 1.00 95.06 87 PHE A CA 1
ATOM 701 C C . PHE A 1 87 ? -12.165 5.541 5.552 1.00 95.06 87 PHE A C 1
ATOM 703 O O . PHE A 1 87 ? -12.917 4.893 6.272 1.00 95.06 87 PHE A O 1
ATOM 710 N N . PHE A 1 88 ? -10.868 5.682 5.825 1.00 95.25 88 PHE A N 1
ATOM 711 C CA . PHE A 1 88 ? -10.172 4.910 6.866 1.00 95.25 88 PHE A CA 1
ATOM 712 C C . PHE A 1 88 ? -9.930 5.688 8.168 1.00 95.25 88 PHE A C 1
ATOM 714 O O . PHE A 1 88 ? -9.260 5.205 9.075 1.00 95.25 88 PHE A O 1
ATOM 721 N N . GLY A 1 89 ? -10.448 6.915 8.282 1.00 94.12 89 GLY A N 1
ATOM 722 C CA . GLY A 1 89 ? -10.213 7.766 9.452 1.00 94.12 89 GLY A CA 1
ATOM 723 C C . GLY A 1 89 ? -8.753 8.202 9.632 1.00 94.12 89 GLY A C 1
ATOM 724 O O . GLY A 1 89 ? -8.340 8.447 10.764 1.00 94.12 89 GLY A O 1
ATOM 725 N N . ALA A 1 90 ? -7.997 8.298 8.538 1.00 94.06 90 ALA A N 1
ATOM 726 C CA . ALA A 1 90 ? -6.603 8.733 8.492 1.00 94.06 90 ALA A CA 1
ATOM 727 C C . ALA A 1 90 ? -6.484 10.235 8.157 1.00 94.06 90 ALA A C 1
ATOM 729 O O . ALA A 1 90 ? -7.480 10.921 7.904 1.00 94.06 90 ALA A O 1
ATOM 730 N N . SER A 1 91 ? -5.254 10.751 8.082 1.00 94.50 91 SER A N 1
ATOM 731 C CA . SER A 1 91 ? -4.955 12.025 7.413 1.00 94.50 91 SER A CA 1
ATOM 732 C C . SER A 1 91 ? -4.392 11.806 6.005 1.00 94.50 91 SER A C 1
ATOM 734 O O . SER A 1 91 ? -3.836 10.751 5.699 1.00 94.50 91 SER A O 1
ATOM 736 N N . GLN A 1 92 ? -4.466 12.824 5.141 1.00 95.75 92 GLN A N 1
ATOM 737 C CA . GLN A 1 92 ? -3.822 12.781 3.820 1.00 95.75 92 GLN A CA 1
ATOM 738 C C . GLN A 1 92 ? -2.320 12.460 3.929 1.00 95.75 92 GLN A C 1
ATOM 740 O O . GLN A 1 92 ? -1.777 11.701 3.126 1.00 95.75 92 GLN A O 1
ATOM 745 N N . SER A 1 93 ? -1.652 12.995 4.955 1.00 94.38 93 SER A N 1
ATOM 746 C CA . SER A 1 93 ? -0.233 12.736 5.195 1.00 94.38 93 SER A CA 1
ATOM 747 C C . SER A 1 93 ? 0.039 11.285 5.579 1.00 94.38 93 SER A C 1
ATOM 749 O O . SER A 1 93 ? 1.110 10.769 5.262 1.00 94.38 93 SER A O 1
ATOM 751 N N . ASP A 1 94 ? -0.902 10.616 6.244 1.00 93.81 94 ASP A N 1
ATOM 752 C CA . ASP A 1 94 ? -0.778 9.188 6.534 1.00 93.81 94 ASP A CA 1
ATOM 753 C C . ASP A 1 94 ? -0.885 8.382 5.246 1.00 93.81 94 ASP A C 1
ATOM 755 O O . ASP A 1 94 ? -0.027 7.542 5.007 1.00 93.81 94 ASP A O 1
ATOM 759 N N . VAL A 1 95 ? -1.812 8.728 4.346 1.00 95.75 95 VAL A N 1
ATOM 760 C CA . VAL A 1 95 ? -1.907 8.082 3.026 1.00 95.75 95 VAL A CA 1
ATOM 761 C C . VAL A 1 95 ? -0.607 8.204 2.239 1.00 95.75 95 VAL A C 1
ATOM 763 O O . VAL A 1 95 ? -0.066 7.201 1.778 1.00 95.75 95 VAL A O 1
ATOM 766 N N . SER A 1 96 ? -0.047 9.411 2.150 1.00 95.81 96 SER A N 1
ATOM 767 C CA . SER A 1 96 ? 1.239 9.639 1.480 1.00 95.81 96 SER A CA 1
ATOM 768 C C . SER A 1 96 ? 2.379 8.813 2.097 1.00 95.81 96 SER A C 1
ATOM 770 O O . SER A 1 96 ? 3.193 8.218 1.384 1.00 95.81 96 SER A O 1
ATOM 772 N N . ARG A 1 97 ? 2.439 8.734 3.432 1.00 94.50 97 ARG A N 1
ATOM 773 C CA . ARG A 1 97 ? 3.462 7.945 4.134 1.00 94.50 97 ARG A CA 1
ATOM 774 C C . ARG A 1 97 ? 3.276 6.454 3.909 1.00 94.50 97 ARG A C 1
ATOM 776 O O . ARG A 1 97 ? 4.274 5.776 3.690 1.00 94.50 97 ARG A O 1
ATOM 783 N N . GLU A 1 98 ? 2.049 5.955 3.971 1.00 95.25 98 GLU A N 1
ATOM 784 C CA . GLU A 1 98 ? 1.754 4.535 3.795 1.00 95.25 98 GLU A CA 1
ATOM 785 C C . GLU A 1 98 ? 1.988 4.081 2.358 1.00 95.25 98 GLU A C 1
ATOM 787 O O . GLU A 1 98 ? 2.610 3.042 2.170 1.00 95.25 98 GLU A O 1
ATOM 792 N N . LEU A 1 99 ? 1.672 4.902 1.353 1.00 95.00 99 LEU A N 1
ATOM 793 C CA . LEU A 1 99 ? 2.065 4.640 -0.037 1.00 95.00 99 LEU A CA 1
ATOM 794 C C . LEU A 1 99 ? 3.577 4.442 -0.172 1.00 95.00 99 LEU A C 1
ATOM 796 O O . LEU A 1 99 ? 4.042 3.469 -0.759 1.00 95.00 99 LEU A O 1
ATOM 800 N N . ARG A 1 100 ? 4.363 5.337 0.433 1.00 92.88 100 ARG A N 1
ATOM 801 C CA . ARG A 1 100 ? 5.828 5.263 0.394 1.00 92.88 100 ARG A CA 1
ATOM 802 C C . AR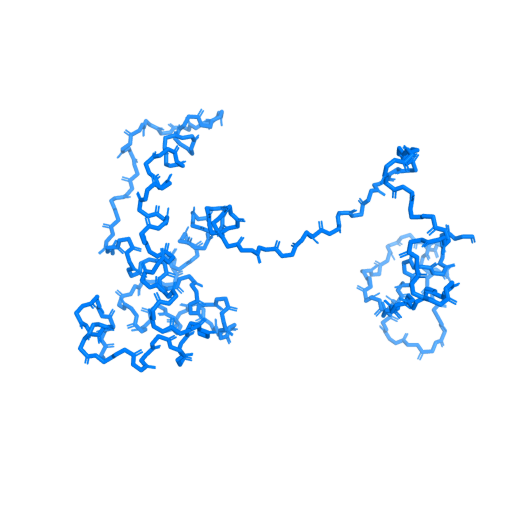G A 1 100 ? 6.400 4.095 1.207 1.00 92.88 100 ARG A C 1
ATOM 804 O O . ARG A 1 100 ? 7.494 3.630 0.900 1.00 92.88 100 ARG A O 1
ATOM 811 N N . ARG A 1 101 ? 5.722 3.676 2.278 1.00 92.50 101 ARG A N 1
ATOM 812 C CA . ARG A 1 101 ? 6.176 2.606 3.184 1.00 92.50 101 ARG A CA 1
ATOM 813 C C . ARG A 1 101 ? 5.781 1.224 2.694 1.00 92.50 101 ARG A C 1
ATOM 815 O O . ARG A 1 101 ? 6.598 0.327 2.754 1.00 92.50 101 ARG A O 1
ATOM 822 N N . LEU A 1 102 ? 4.543 1.051 2.255 1.00 94.88 102 LEU A N 1
ATOM 823 C CA . LEU A 1 102 ? 3.998 -0.248 1.877 1.00 94.88 102 LEU A CA 1
ATOM 824 C C . LEU A 1 102 ? 4.085 -0.497 0.376 1.00 94.88 102 LEU A C 1
ATOM 826 O O . LEU A 1 102 ? 4.110 -1.651 -0.019 1.00 94.88 102 LEU A O 1
ATOM 830 N N . GLY A 1 103 ? 4.198 0.540 -0.460 1.00 92.75 103 GLY A N 1
ATOM 831 C CA . GLY A 1 103 ? 4.343 0.381 -1.909 1.00 92.75 103 GLY A CA 1
ATOM 832 C C . GLY A 1 103 ? 5.468 -0.584 -2.312 1.00 92.75 103 GLY A C 1
ATOM 833 O O . GLY A 1 103 ? 5.195 -1.518 -3.060 1.00 92.75 103 GLY A O 1
ATOM 834 N N . PRO A 1 104 ? 6.708 -0.434 -1.799 1.00 91.81 104 PRO A N 1
ATOM 835 C CA . PRO A 1 104 ? 7.793 -1.362 -2.119 1.00 91.81 104 PRO A CA 1
ATOM 836 C C . PRO A 1 104 ? 7.539 -2.793 -1.633 1.00 91.81 104 PRO A C 1
ATOM 838 O O . PRO A 1 104 ? 7.867 -3.731 -2.345 1.00 91.81 104 PRO A O 1
ATOM 841 N N . LEU A 1 105 ? 6.929 -2.964 -0.456 1.00 93.00 105 LEU A N 1
ATOM 842 C CA . LEU A 1 105 ? 6.576 -4.287 0.063 1.00 93.00 105 LEU A CA 1
ATOM 843 C C . LEU A 1 105 ? 5.495 -4.951 -0.798 1.00 93.00 105 LEU A C 1
ATOM 845 O O . LEU A 1 105 ? 5.618 -6.111 -1.167 1.00 93.00 105 LEU A O 1
ATOM 849 N N . LEU A 1 106 ? 4.454 -4.206 -1.172 1.00 92.19 106 LEU A N 1
ATOM 850 C CA . LEU A 1 106 ? 3.383 -4.716 -2.025 1.00 92.19 106 LEU A CA 1
ATOM 851 C C . LEU A 1 106 ? 3.902 -5.128 -3.404 1.00 92.19 106 LEU A C 1
ATOM 853 O O . LEU A 1 106 ? 3.421 -6.117 -3.935 1.00 92.19 106 LEU A O 1
ATOM 857 N N . LYS A 1 107 ? 4.915 -4.444 -3.952 1.00 89.19 107 LYS A N 1
ATOM 858 C CA . LYS A 1 107 ? 5.585 -4.872 -5.193 1.00 89.19 107 LYS A CA 1
ATOM 859 C C . LYS A 1 107 ? 6.290 -6.228 -5.075 1.00 89.19 107 LYS A C 1
ATOM 861 O O . LYS A 1 107 ? 6.437 -6.894 -6.086 1.00 89.19 107 LYS A O 1
ATOM 866 N N . GLN A 1 108 ? 6.745 -6.610 -3.880 1.00 87.88 108 GLN A N 1
ATOM 867 C CA . GLN A 1 108 ? 7.396 -7.907 -3.647 1.00 87.88 108 GLN A CA 1
ATOM 868 C C . GLN A 1 108 ? 6.380 -9.046 -3.515 1.00 87.88 108 GLN A C 1
ATOM 870 O O . GLN A 1 108 ? 6.702 -10.187 -3.822 1.00 87.88 108 GLN A O 1
ATOM 875 N N . VAL A 1 109 ? 5.179 -8.743 -3.014 1.00 88.81 109 VAL A N 1
ATOM 876 C CA . VAL A 1 109 ? 4.149 -9.749 -2.708 1.00 88.81 109 VAL A CA 1
ATOM 877 C C . VAL A 1 109 ? 3.143 -9.911 -3.848 1.00 88.81 109 VAL A C 1
ATOM 879 O O . VAL A 1 109 ? 2.637 -11.006 -4.075 1.00 88.81 109 VAL A O 1
ATOM 882 N N . LEU A 1 110 ? 2.821 -8.829 -4.556 1.00 85.88 110 LEU A N 1
ATOM 883 C CA . LEU A 1 110 ? 1.901 -8.868 -5.686 1.00 85.88 110 LEU A CA 1
ATOM 884 C C . LEU A 1 110 ? 2.630 -9.308 -6.960 1.00 85.88 110 LEU A C 1
ATOM 886 O O . LEU A 1 110 ? 3.791 -8.937 -7.145 1.00 85.88 110 LEU A O 1
ATOM 890 N N . PRO A 1 111 ? 1.935 -9.995 -7.885 1.00 75.94 111 PRO A N 1
ATOM 891 C CA . PRO A 1 111 ? 2.417 -10.179 -9.247 1.00 75.94 111 PRO A CA 1
ATOM 892 C C . PRO A 1 111 ? 2.400 -8.817 -9.954 1.00 75.94 111 PRO A C 1
ATOM 894 O O . PRO A 1 111 ? 1.442 -8.454 -10.636 1.00 75.94 111 PRO A O 1
ATOM 897 N N . CYS A 1 112 ? 3.426 -8.002 -9.720 1.00 64.44 112 CYS A N 1
ATOM 898 C CA . CYS A 1 112 ? 3.627 -6.778 -10.475 1.00 64.44 112 CYS A CA 1
ATOM 899 C C . CYS A 1 112 ? 4.197 -7.178 -11.839 1.00 64.44 112 CYS A C 1
ATOM 901 O O . CYS A 1 112 ? 5.189 -7.910 -11.861 1.00 64.44 112 CYS A O 1
ATOM 903 N N . PRO A 1 113 ? 3.616 -6.719 -12.962 1.00 62.41 113 PRO A N 1
ATOM 904 C CA . PRO A 1 113 ? 4.271 -6.884 -14.250 1.00 62.41 113 PRO A CA 1
ATOM 905 C C . PRO A 1 113 ? 5.674 -6.283 -14.159 1.00 62.41 113 PRO A C 1
ATOM 907 O O . PRO A 1 113 ? 5.859 -5.238 -13.520 1.00 62.41 113 PRO A O 1
ATOM 910 N N . GLU A 1 114 ? 6.651 -6.958 -14.764 1.00 56.84 114 GLU A N 1
ATOM 911 C CA . GLU A 1 114 ? 7.989 -6.402 -14.909 1.00 56.84 114 GLU A CA 1
ATOM 912 C C . GLU A 1 114 ? 7.854 -5.053 -15.611 1.00 56.84 114 GLU A C 1
ATOM 914 O O . GLU A 1 114 ? 7.366 -4.945 -16.739 1.00 56.84 114 GLU A O 1
ATOM 919 N N . VAL A 1 115 ? 8.207 -3.991 -14.890 1.00 54.97 115 VAL A N 1
ATOM 920 C CA . VAL A 1 115 ? 8.331 -2.678 -15.501 1.00 54.97 115 VAL A CA 1
ATOM 921 C C . VAL A 1 115 ? 9.623 -2.746 -16.288 1.00 54.97 115 VAL A C 1
ATOM 923 O O . VAL A 1 115 ? 10.698 -2.754 -15.696 1.00 54.97 115 VAL A O 1
ATOM 926 N N . TRP A 1 116 ? 9.500 -2.843 -17.608 1.00 51.53 116 TRP A N 1
ATOM 927 C CA . TRP A 1 116 ? 10.629 -2.756 -18.520 1.00 51.53 116 TRP A CA 1
ATOM 928 C C . TRP A 1 116 ? 11.303 -1.406 -18.286 1.00 51.53 116 TRP A C 1
ATOM 930 O O . TRP A 1 116 ? 10.752 -0.352 -18.614 1.00 51.53 116 TRP A O 1
ATOM 940 N N . GLU A 1 117 ? 12.459 -1.425 -17.632 1.00 51.62 117 GLU A N 1
ATOM 941 C CA . GLU A 1 117 ? 13.264 -0.226 -17.481 1.00 51.62 117 GLU A CA 1
ATOM 942 C C . GLU A 1 117 ? 13.870 0.112 -18.842 1.00 51.62 117 GLU A C 1
ATOM 944 O O . GLU A 1 117 ? 14.366 -0.754 -19.566 1.00 51.62 117 GLU A O 1
ATOM 949 N N . LEU A 1 118 ? 13.812 1.392 -19.205 1.00 51.69 118 LEU A N 1
ATOM 950 C CA . LEU A 1 118 ? 14.569 1.905 -20.336 1.00 51.69 118 LEU A CA 1
ATOM 951 C C . LEU A 1 118 ? 16.049 1.702 -20.018 1.00 51.69 118 LEU A C 1
ATOM 953 O O . LEU A 1 118 ? 16.620 2.436 -19.213 1.00 51.69 118 LEU A O 1
ATOM 957 N N . VAL A 1 119 ? 16.666 0.701 -20.643 1.00 57.00 119 VAL A N 1
ATOM 958 C CA . VAL A 1 119 ? 18.112 0.524 -20.564 1.00 57.00 119 VAL A CA 1
ATOM 959 C C . VAL A 1 119 ? 18.737 1.748 -21.239 1.00 57.00 119 VAL A C 1
ATOM 961 O O . VAL A 1 119 ? 18.507 2.019 -22.421 1.00 57.00 119 VAL A O 1
ATOM 964 N N . GLU A 1 120 ? 19.456 2.554 -20.455 1.00 54.34 120 GLU A N 1
ATOM 965 C CA . GLU A 1 120 ? 20.083 3.797 -20.927 1.00 54.34 120 GLU A CA 1
ATOM 966 C C . GLU A 1 120 ? 21.195 3.531 -21.955 1.00 54.34 120 GLU A C 1
ATOM 968 O O . GLU A 1 120 ? 21.554 4.424 -22.721 1.00 54.34 120 GLU A O 1
ATOM 973 N N . SER A 1 121 ? 21.713 2.301 -22.001 1.00 55.41 121 SER A N 1
ATOM 974 C CA . SER A 1 121 ? 22.758 1.857 -22.918 1.00 55.41 121 SER A CA 1
ATOM 975 C C . SER A 1 121 ? 22.372 0.573 -23.650 1.00 55.41 121 SER A C 1
ATOM 977 O O . SER A 1 121 ? 21.628 -0.258 -23.133 1.00 55.41 121 SER A O 1
ATOM 979 N N . GLU A 1 122 ? 22.907 0.396 -24.859 1.00 57.59 122 GLU A N 1
ATOM 980 C CA . GLU A 1 122 ? 22.870 -0.870 -25.597 1.00 57.59 122 GLU A CA 1
ATOM 981 C C . GLU A 1 122 ? 23.682 -1.925 -24.836 1.00 57.59 122 GLU A C 1
ATOM 983 O O . GLU A 1 122 ? 24.854 -2.181 -25.117 1.00 57.59 122 GLU A O 1
ATOM 988 N N . GLN A 1 123 ? 23.085 -2.514 -23.806 1.00 60.31 123 GLN A N 1
ATOM 989 C CA . GLN A 1 123 ? 23.665 -3.686 -23.178 1.00 60.31 123 GLN A CA 1
ATOM 990 C C . GLN A 1 123 ? 23.453 -4.876 -24.116 1.00 60.31 123 GLN A C 1
ATOM 992 O O . GLN A 1 123 ? 22.326 -5.103 -24.568 1.00 60.31 123 GLN A O 1
ATOM 997 N N . PRO A 1 124 ? 24.509 -5.642 -24.441 1.00 65.06 124 PRO A N 1
ATOM 998 C CA . PRO A 1 124 ? 24.347 -6.830 -25.255 1.00 65.06 124 PRO A CA 1
ATOM 999 C C . PRO A 1 124 ? 23.447 -7.816 -24.506 1.00 65.06 124 PRO A C 1
ATOM 1001 O O . PRO A 1 124 ? 23.819 -8.325 -23.452 1.00 65.06 124 PRO A O 1
ATOM 1004 N N . LEU A 1 125 ? 22.265 -8.082 -25.066 1.00 65.81 125 LEU A N 1
ATOM 1005 C CA . LEU A 1 125 ? 21.348 -9.103 -24.562 1.00 65.81 125 LEU A CA 1
ATOM 1006 C C . LEU A 1 125 ? 22.067 -10.456 -24.534 1.00 65.81 125 LEU A C 1
ATOM 1008 O O . LEU A 1 125 ? 22.690 -10.834 -25.541 1.00 65.81 125 LEU A O 1
ATOM 1012 N N . SER A 1 126 ? 21.955 -11.180 -23.417 1.00 75.69 126 SER A N 1
ATOM 1013 C CA . SER A 1 126 ? 22.406 -12.571 -23.323 1.00 75.69 126 SER A CA 1
ATOM 1014 C C . SER A 1 126 ? 21.614 -13.458 -24.294 1.00 75.69 126 SER A C 1
ATOM 1016 O O . SER A 1 126 ? 20.532 -13.081 -24.747 1.00 75.69 126 SER A O 1
ATOM 1018 N N . GLU A 1 127 ? 22.129 -14.643 -24.639 1.00 73.31 127 GLU A N 1
ATOM 1019 C CA . GLU A 1 127 ? 21.404 -15.571 -25.527 1.00 73.31 127 GLU A CA 1
ATOM 1020 C C . GLU A 1 127 ? 20.028 -15.971 -24.980 1.00 73.31 127 GLU A C 1
ATOM 1022 O O . GLU A 1 127 ? 19.117 -16.210 -25.765 1.00 73.31 127 GLU A O 1
ATOM 1027 N N . GLU A 1 128 ? 19.865 -15.996 -23.657 1.00 72.62 128 GLU A N 1
ATOM 1028 C CA . GLU A 1 128 ? 18.601 -16.308 -22.979 1.00 72.62 128 GLU A CA 1
ATOM 1029 C C . GLU A 1 128 ? 17.585 -15.158 -23.061 1.00 72.62 128 GLU A C 1
ATOM 1031 O O . GLU A 1 128 ? 16.382 -15.389 -23.019 1.00 72.62 128 GLU A O 1
ATOM 1036 N N . GLN A 1 129 ? 18.056 -13.914 -23.195 1.00 68.56 129 GLN A N 1
ATOM 1037 C CA . GLN A 1 129 ? 17.207 -12.724 -23.324 1.00 68.56 129 GLN A CA 1
ATOM 1038 C C . GLN A 1 129 ? 16.790 -12.444 -24.775 1.00 68.56 129 GLN A C 1
ATOM 1040 O O . GLN A 1 129 ? 15.921 -11.607 -25.025 1.00 68.56 129 GLN A O 1
ATOM 1045 N N . ARG A 1 130 ? 17.427 -13.103 -25.750 1.00 74.38 130 ARG A N 1
ATOM 1046 C CA . ARG A 1 130 ? 17.114 -12.947 -27.172 1.00 74.38 130 ARG A CA 1
ATOM 1047 C C . ARG A 1 130 ? 16.014 -13.921 -27.563 1.00 74.38 130 ARG A C 1
ATOM 1049 O O . ARG A 1 130 ? 16.274 -15.108 -27.729 1.00 74.38 130 ARG A O 1
ATOM 1056 N N . LEU A 1 131 ? 14.817 -13.388 -27.792 1.00 72.69 131 LEU A N 1
ATOM 1057 C CA . LEU A 1 131 ? 13.720 -14.147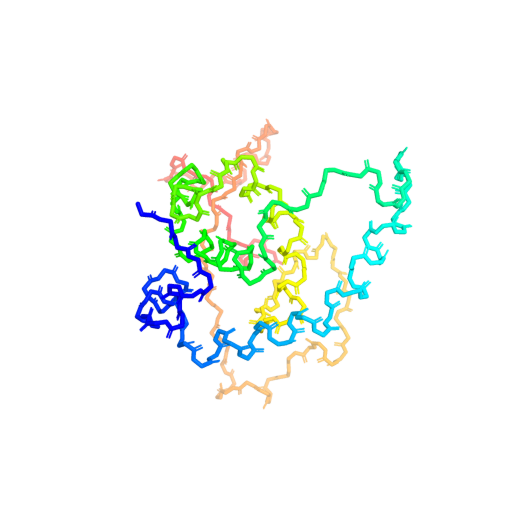 -28.388 1.00 72.69 131 LEU A CA 1
ATOM 1058 C C . LEU A 1 131 ? 14.150 -14.720 -29.743 1.00 72.69 131 LEU A C 1
ATOM 1060 O O . LEU A 1 131 ? 14.575 -13.986 -30.642 1.00 72.69 131 LEU A O 1
ATOM 1064 N N . LYS A 1 132 ? 14.033 -16.036 -29.899 1.00 78.06 132 LYS A N 1
ATOM 1065 C CA . LYS A 1 132 ? 14.273 -16.723 -31.172 1.00 78.06 132 LYS A CA 1
ATOM 1066 C C . LYS A 1 132 ? 12.990 -16.747 -31.986 1.00 78.06 132 LYS A C 1
ATOM 1068 O O . LYS A 1 132 ? 11.898 -16.878 -31.447 1.00 78.06 132 LYS A O 1
ATOM 1073 N N . LEU A 1 133 ? 13.117 -16.723 -33.312 1.00 74.06 133 LEU A N 1
ATOM 1074 C CA . LEU A 1 133 ? 11.959 -16.784 -34.212 1.00 74.06 133 LEU A CA 1
ATOM 1075 C C . LEU A 1 133 ? 11.078 -18.024 -33.968 1.00 74.06 133 LEU A C 1
ATOM 1077 O O . LEU A 1 133 ? 9.866 -17.960 -34.122 1.00 74.06 133 LEU A O 1
ATOM 1081 N N . SER A 1 134 ? 11.689 -19.132 -33.538 1.00 76.81 134 SER A N 1
ATOM 1082 C CA . SER A 1 134 ? 11.008 -20.379 -33.170 1.00 76.81 134 SER A CA 1
ATOM 1083 C C . SER A 1 134 ? 10.163 -20.295 -31.895 1.00 76.81 134 SER A C 1
ATOM 1085 O O . SER A 1 134 ? 9.343 -21.175 -31.663 1.00 76.81 134 SER A O 1
ATOM 1087 N N . GLU A 1 135 ? 10.393 -19.294 -31.048 1.00 76.62 135 GLU A N 1
ATOM 1088 C CA . GLU A 1 135 ? 9.669 -19.077 -29.786 1.00 76.62 135 GLU A CA 1
ATOM 1089 C C . GLU A 1 135 ? 8.437 -18.182 -29.985 1.00 76.62 135 GLU A C 1
ATOM 1091 O O . GLU A 1 135 ? 7.615 -18.036 -29.083 1.00 76.62 135 GLU A O 1
ATOM 1096 N N . LEU A 1 136 ? 8.294 -17.592 -31.175 1.00 76.31 136 LEU A N 1
ATOM 1097 C CA . LEU A 1 136 ? 7.199 -16.703 -31.530 1.00 76.31 136 LEU A CA 1
ATOM 1098 C C . LEU A 1 136 ? 6.062 -17.491 -32.178 1.00 76.31 136 LEU A C 1
ATOM 1100 O O . LEU A 1 136 ? 6.284 -18.296 -33.086 1.00 76.31 136 LEU A O 1
ATOM 1104 N N . ALA A 1 137 ? 4.831 -17.222 -31.744 1.00 70.12 137 ALA A N 1
ATOM 1105 C CA . ALA A 1 137 ? 3.646 -17.783 -32.380 1.00 70.12 137 ALA A CA 1
ATOM 1106 C C . ALA A 1 137 ? 3.609 -17.368 -33.861 1.00 70.12 137 ALA A C 1
ATOM 1108 O O . ALA A 1 137 ? 3.722 -16.187 -34.192 1.00 70.12 137 ALA A O 1
ATOM 1109 N N . ASP A 1 138 ? 3.516 -18.358 -34.751 1.00 78.06 138 ASP A N 1
ATOM 1110 C CA . ASP A 1 138 ? 3.455 -18.190 -36.209 1.00 78.06 138 ASP A CA 1
ATOM 1111 C C . ASP A 1 138 ? 4.635 -17.416 -36.838 1.00 78.06 138 ASP A C 1
ATOM 1113 O O . ASP A 1 138 ? 4.542 -16.944 -37.973 1.00 78.06 138 ASP A O 1
ATOM 1117 N N . GLY A 1 139 ? 5.762 -17.281 -36.123 1.00 73.50 139 GLY A N 1
ATOM 1118 C CA . GLY A 1 139 ? 6.918 -16.496 -36.572 1.00 73.50 139 GLY A CA 1
ATOM 1119 C C . GLY A 1 139 ? 6.637 -14.992 -36.688 1.00 73.50 139 GLY A C 1
ATOM 1120 O O . GLY A 1 139 ? 7.380 -14.281 -37.366 1.00 73.50 139 GLY A O 1
ATOM 1121 N N . GLN A 1 140 ? 5.563 -14.505 -36.061 1.00 68.62 140 GLN A N 1
ATOM 1122 C CA . GLN A 1 140 ? 5.152 -13.104 -36.095 1.00 68.62 140 GLN A CA 1
ATOM 1123 C C . GLN A 1 140 ? 5.362 -12.452 -34.725 1.00 68.62 140 GLN A C 1
ATOM 1125 O O . GLN A 1 140 ? 5.076 -13.041 -33.685 1.00 68.62 140 GLN A O 1
ATOM 1130 N N . VAL A 1 141 ? 5.842 -11.205 -34.724 1.00 72.38 141 VAL A N 1
ATOM 1131 C CA . VAL A 1 141 ? 5.884 -10.354 -33.527 1.00 72.38 141 VAL A CA 1
ATOM 1132 C C . VAL A 1 141 ? 4.879 -9.232 -33.714 1.00 72.38 141 VAL A C 1
ATOM 1134 O O . VAL A 1 141 ? 5.001 -8.439 -34.647 1.00 72.38 141 VAL A O 1
ATOM 1137 N N . LEU A 1 142 ? 3.909 -9.138 -32.807 1.00 69.19 142 LEU A N 1
ATOM 1138 C CA . LEU A 1 142 ? 3.089 -7.943 -32.679 1.00 69.19 142 LEU A CA 1
ATOM 1139 C C . LEU A 1 142 ? 3.764 -7.011 -31.671 1.00 69.19 142 LEU A C 1
ATOM 1141 O O . LEU A 1 142 ? 3.768 -7.288 -30.474 1.00 69.19 142 LEU A O 1
ATOM 1145 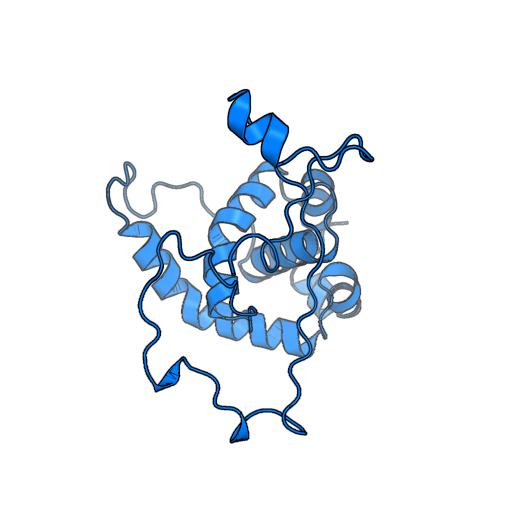N N . ILE A 1 143 ? 4.348 -5.920 -32.158 1.00 68.44 143 ILE A N 1
ATOM 1146 C CA . ILE A 1 143 ? 4.896 -4.876 -31.294 1.00 68.44 143 ILE A CA 1
ATOM 1147 C C . ILE A 1 143 ? 3.856 -3.762 -31.207 1.00 68.44 143 ILE A C 1
ATOM 1149 O O . ILE A 1 143 ? 3.670 -3.007 -32.161 1.00 68.44 143 ILE A O 1
ATOM 1153 N N . ASP A 1 144 ? 3.162 -3.675 -30.073 1.00 64.25 144 ASP A N 1
ATOM 1154 C CA . ASP A 1 144 ? 2.240 -2.571 -29.815 1.00 64.25 144 ASP A CA 1
ATOM 1155 C C . ASP A 1 144 ? 3.038 -1.338 -29.372 1.00 64.25 144 ASP A C 1
ATOM 1157 O O . ASP A 1 144 ? 3.527 -1.249 -28.243 1.00 64.25 144 ASP A O 1
ATOM 1161 N N . ALA A 1 145 ? 3.241 -0.411 -30.306 1.00 63.72 145 ALA A N 1
ATOM 1162 C CA . ALA A 1 145 ? 3.976 0.823 -30.087 1.00 63.72 145 ALA A CA 1
ATOM 1163 C C . ALA A 1 145 ? 2.994 1.991 -29.956 1.00 63.72 145 ALA A C 1
ATOM 1165 O O . ALA A 1 145 ? 2.488 2.513 -30.949 1.00 63.72 145 ALA A O 1
ATOM 1166 N N . THR A 1 146 ? 2.735 2.440 -28.731 1.00 60.03 146 THR A N 1
ATOM 1167 C CA . THR A 1 146 ? 2.009 3.698 -28.514 1.00 60.03 146 THR A CA 1
ATOM 1168 C C . THR A 1 146 ? 2.991 4.863 -28.446 1.00 60.03 146 THR A C 1
ATOM 1170 O O . THR A 1 146 ? 3.922 4.821 -27.643 1.00 60.03 146 THR A O 1
ATOM 1173 N N . GLU A 1 147 ? 2.757 5.918 -29.232 1.00 66.06 147 GLU A N 1
ATOM 1174 C CA . GLU A 1 147 ? 3.448 7.205 -29.079 1.00 66.06 147 GLU A CA 1
ATOM 1175 C C . GLU A 1 147 ? 3.321 7.693 -27.626 1.00 66.06 147 GLU A C 1
ATOM 1177 O O . GLU A 1 147 ? 2.212 7.961 -27.153 1.00 66.06 147 GLU A O 1
ATOM 1182 N N . GLN A 1 148 ? 4.442 7.827 -26.914 1.00 64.44 148 GLN A N 1
ATOM 1183 C CA . GLN A 1 148 ? 4.446 8.354 -25.549 1.00 64.44 148 GLN A CA 1
ATOM 1184 C C . GLN A 1 148 ? 4.756 9.857 -25.576 1.00 64.44 148 GLN A C 1
ATOM 1186 O O . GLN A 1 148 ? 5.674 10.285 -26.282 1.00 64.44 148 GLN A O 1
ATOM 1191 N N . PRO A 1 149 ? 4.007 10.692 -24.834 1.00 70.38 149 PRO A N 1
ATOM 1192 C CA . PRO A 1 149 ? 4.303 12.113 -24.749 1.00 70.38 149 PRO A CA 1
ATOM 1193 C C . PRO A 1 149 ? 5.598 12.326 -23.960 1.00 70.38 149 PRO A C 1
ATOM 1195 O O . PRO A 1 149 ? 5.696 11.934 -22.797 1.00 70.38 149 PRO A O 1
ATOM 1198 N N . ILE A 1 150 ? 6.571 12.997 -24.570 1.00 75.44 150 ILE A N 1
ATOM 1199 C CA . ILE A 1 150 ? 7.812 13.391 -23.900 1.00 75.44 150 ILE A CA 1
ATOM 1200 C C . ILE A 1 150 ? 7.791 14.864 -23.505 1.00 75.44 150 ILE A C 1
ATOM 1202 O O . ILE A 1 150 ? 7.029 15.684 -24.031 1.00 75.44 150 ILE A O 1
ATOM 1206 N N . TYR A 1 151 ? 8.644 15.214 -22.541 1.00 75.94 151 TYR A N 1
ATOM 1207 C CA . TYR A 1 151 ? 8.840 16.610 -22.181 1.00 75.94 151 TYR A CA 1
ATOM 1208 C C . TYR A 1 151 ? 9.532 17.346 -23.328 1.00 75.94 151 TYR A C 1
ATOM 1210 O O . TYR A 1 151 ? 10.444 16.825 -23.966 1.00 75.94 151 TYR A O 1
ATOM 1218 N N . ARG A 1 152 ? 9.129 18.594 -23.569 1.00 78.56 152 ARG A N 1
ATOM 1219 C CA . ARG A 1 152 ? 9.753 19.423 -24.600 1.00 78.56 152 ARG A CA 1
ATOM 1220 C C . ARG A 1 152 ? 11.211 19.709 -24.228 1.00 78.56 152 ARG A C 1
ATOM 1222 O O . ARG A 1 152 ? 11.457 20.408 -23.244 1.00 78.56 152 ARG A O 1
ATOM 1229 N N . SER A 1 153 ? 12.154 19.246 -25.051 1.00 80.12 153 SER A N 1
ATOM 1230 C CA . SER A 1 153 ? 13.573 19.582 -24.893 1.00 80.12 153 SER A CA 1
ATOM 1231 C C . SER A 1 153 ? 13.802 21.098 -24.968 1.00 80.12 153 SER A C 1
ATOM 1233 O O . SER A 1 153 ? 13.209 21.818 -25.790 1.00 80.12 153 SER A O 1
ATOM 1235 N N . GLN A 1 154 ? 14.675 21.596 -24.090 1.00 81.31 154 GLN A N 1
ATOM 1236 C CA . GLN A 1 154 ? 15.104 22.994 -24.116 1.00 81.31 154 GLN A CA 1
ATOM 1237 C C . GLN A 1 154 ? 16.136 23.255 -25.216 1.00 81.31 154 GLN A C 1
ATOM 1239 O O . GLN A 1 154 ? 16.146 24.351 -25.787 1.00 81.31 154 GLN A O 1
ATOM 1244 N N . ASP A 1 155 ? 16.928 22.243 -25.575 1.00 88.00 155 ASP A N 1
ATOM 1245 C CA . ASP A 1 155 ? 17.846 22.330 -26.702 1.00 88.00 155 ASP A CA 1
ATOM 1246 C C . ASP A 1 155 ? 17.072 22.447 -28.028 1.00 88.00 155 ASP A C 1
ATOM 1248 O O . ASP A 1 155 ? 16.019 21.844 -28.245 1.00 88.00 155 ASP A O 1
ATOM 1252 N N . SER A 1 156 ? 17.566 23.314 -28.908 1.00 82.94 156 SER A N 1
ATOM 1253 C CA . SER A 1 156 ? 16.865 23.692 -30.134 1.00 82.94 156 SER A CA 1
ATOM 1254 C C . SER A 1 156 ? 16.966 22.641 -31.235 1.00 82.94 156 SER A C 1
ATOM 1256 O O . SER A 1 156 ? 16.015 22.498 -32.008 1.00 82.94 156 SER A O 1
ATOM 1258 N N . ALA A 1 157 ? 18.080 21.907 -31.289 1.00 83.56 157 ALA A N 1
ATOM 1259 C CA . ALA A 1 157 ? 18.325 20.892 -32.303 1.00 83.56 157 ALA A CA 1
ATOM 1260 C C . ALA A 1 157 ? 17.474 19.646 -32.031 1.00 83.56 157 ALA A C 1
ATOM 1262 O O . ALA A 1 157 ? 16.694 19.243 -32.894 1.00 83.56 157 ALA A O 1
ATOM 1263 N N . THR A 1 158 ? 17.534 19.121 -30.804 1.00 78.00 158 THR A N 1
ATOM 1264 C CA . THR A 1 158 ? 16.694 17.997 -30.342 1.00 78.00 158 THR A CA 1
ATOM 1265 C C . THR A 1 158 ? 15.208 18.312 -30.458 1.00 78.00 158 THR A C 1
ATOM 1267 O O . THR A 1 158 ? 14.464 17.564 -31.080 1.00 78.00 158 THR A O 1
ATOM 1270 N N . ARG A 1 159 ? 14.775 19.498 -30.011 1.00 79.44 159 ARG A N 1
ATOM 1271 C CA . ARG A 1 159 ? 13.375 19.918 -30.156 1.00 79.44 159 ARG A CA 1
ATOM 1272 C C . ARG A 1 159 ? 12.881 19.895 -31.603 1.00 79.44 159 ARG A C 1
ATOM 1274 O O . ARG A 1 159 ? 11.702 19.645 -31.823 1.00 79.44 159 ARG A O 1
ATOM 1281 N N . LYS A 1 160 ? 13.733 20.242 -32.572 1.00 79.88 160 LYS A N 1
ATOM 1282 C CA . LYS A 1 160 ? 13.361 20.244 -33.992 1.00 79.88 160 LYS A CA 1
ATOM 1283 C C . LYS A 1 160 ? 13.285 18.824 -34.552 1.00 79.88 160 LYS A C 1
ATOM 1285 O O . LYS A 1 160 ? 12.431 18.584 -35.397 1.00 79.88 160 LYS A O 1
ATOM 1290 N N . ALA A 1 161 ? 14.142 17.921 -34.077 1.00 77.56 161 ALA A N 1
ATOM 1291 C CA . ALA A 1 161 ? 14.103 16.505 -34.426 1.00 77.56 161 ALA A CA 1
ATOM 1292 C C . ALA A 1 161 ? 12.822 15.832 -33.901 1.00 77.56 161 ALA A C 1
ATOM 1294 O O . ALA A 1 161 ? 12.126 15.176 -34.667 1.00 77.56 161 ALA A O 1
ATOM 1295 N N . ASP A 1 162 ? 12.443 16.111 -32.652 1.00 72.69 162 ASP A N 1
ATOM 1296 C CA . ASP A 1 162 ? 11.252 15.531 -32.005 1.00 72.69 162 ASP A CA 1
ATOM 1297 C C . ASP A 1 162 ? 9.930 16.178 -32.473 1.00 72.69 162 ASP A C 1
ATOM 1299 O O . ASP A 1 162 ? 8.830 15.811 -32.047 1.00 72.69 162 ASP A O 1
ATOM 1303 N N . TYR A 1 163 ? 10.003 17.213 -33.316 1.00 71.75 163 TYR A N 1
ATOM 1304 C CA . TYR A 1 163 ? 8.830 17.961 -33.750 1.00 71.75 163 TYR A CA 1
ATOM 1305 C C . TYR A 1 163 ? 8.133 17.267 -34.924 1.00 71.75 163 TYR A C 1
ATOM 1307 O O . TYR A 1 163 ? 8.442 17.498 -36.090 1.00 71.75 163 TYR A O 1
ATOM 1315 N N . SER A 1 164 ? 7.094 16.494 -34.605 1.00 68.56 164 SER A N 1
ATOM 1316 C CA . SER A 1 164 ? 6.215 15.784 -35.555 1.00 68.56 164 SER A CA 1
ATOM 1317 C C . SER A 1 164 ? 5.454 16.701 -36.548 1.00 68.56 164 SER A C 1
ATOM 1319 O O . SER A 1 164 ? 4.777 16.233 -37.464 1.00 68.56 164 SER A O 1
ATOM 1321 N N . GLY A 1 165 ? 5.510 18.030 -36.385 1.00 66.75 165 GLY A N 1
ATOM 1322 C CA . GLY A 1 165 ? 4.903 19.004 -37.307 1.00 66.75 165 GLY A CA 1
ATOM 1323 C C . GLY A 1 165 ? 3.373 19.101 -37.262 1.00 66.75 165 GLY A C 1
ATOM 1324 O O . GLY A 1 165 ? 2.809 20.058 -37.788 1.00 66.75 165 GLY A O 1
ATOM 1325 N N . LYS A 1 166 ? 2.687 18.144 -36.623 1.00 60.56 166 LYS A N 1
ATOM 1326 C CA . LYS A 1 166 ? 1.216 18.048 -36.608 1.00 60.56 166 LYS A CA 1
ATOM 1327 C C . LYS A 1 166 ? 0.573 18.121 -35.220 1.00 60.56 166 LYS A C 1
ATOM 1329 O O . LYS A 1 166 ? -0.650 18.064 -35.134 1.00 60.56 166 LYS A O 1
ATOM 1334 N N . LYS A 1 167 ? 1.343 18.242 -34.132 1.00 55.41 167 LYS A N 1
ATOM 1335 C CA . LYS A 1 167 ? 0.804 18.136 -32.764 1.00 55.41 167 LYS A CA 1
ATOM 1336 C C . LYS A 1 167 ? 1.366 19.202 -31.813 1.00 55.41 167 LYS A C 1
ATOM 1338 O O . LYS A 1 167 ? 2.514 19.620 -31.925 1.00 55.41 167 LYS A O 1
ATOM 1343 N N . THR A 1 168 ? 0.538 19.629 -30.855 1.00 59.25 168 THR A N 1
ATOM 1344 C CA . THR A 1 168 ? 0.902 20.469 -29.690 1.00 59.25 168 THR A CA 1
ATOM 1345 C C . THR A 1 168 ? 1.701 19.711 -28.624 1.00 59.25 168 THR A C 1
ATOM 1347 O O . THR A 1 168 ? 2.159 20.306 -27.651 1.00 59.25 168 THR A O 1
ATOM 1350 N N . VAL A 1 169 ? 1.871 18.404 -28.815 1.00 61.94 169 VAL A N 1
ATOM 1351 C CA . VAL A 1 169 ? 2.599 17.470 -27.955 1.00 61.94 169 VAL A CA 1
ATOM 1352 C C . VAL A 1 169 ? 3.778 16.920 -28.758 1.00 61.94 169 VAL A C 1
ATOM 1354 O O . VAL A 1 169 ? 3.663 16.800 -29.977 1.00 61.94 169 VAL A O 1
ATOM 1357 N N . TYR A 1 170 ? 4.888 16.608 -28.087 1.00 70.62 170 TYR A N 1
ATOM 1358 C CA . TYR A 1 170 ? 6.053 15.938 -28.670 1.00 70.62 170 TYR A CA 1
ATOM 1359 C C . TYR A 1 170 ? 5.904 14.432 -28.405 1.00 70.62 170 TYR A C 1
ATOM 1361 O O . TYR A 1 170 ? 6.174 14.002 -27.283 1.00 70.62 170 TYR A O 1
ATOM 1369 N N . PRO A 1 171 ? 5.358 13.643 -29.348 1.00 66.69 171 PRO A N 1
ATOM 1370 C CA . PRO A 1 171 ? 5.339 12.195 -29.220 1.00 66.69 171 PRO A CA 1
ATOM 1371 C C . PRO A 1 171 ? 6.725 11.637 -29.544 1.00 66.69 171 PRO A C 1
ATOM 1373 O O . PRO A 1 171 ? 7.318 12.028 -30.546 1.00 66.69 171 PRO A O 1
ATOM 1376 N N . GLN A 1 172 ? 7.212 10.704 -28.733 1.00 65.94 172 GLN A N 1
ATOM 1377 C CA . GLN A 1 172 ? 8.350 9.865 -29.094 1.00 65.94 172 GLN A CA 1
ATOM 1378 C C . GLN A 1 172 ? 7.852 8.440 -29.302 1.00 65.94 172 GLN A C 1
ATOM 1380 O O . GLN A 1 172 ? 7.114 7.908 -28.462 1.00 65.94 172 GLN A O 1
ATOM 1385 N N . ASN A 1 173 ? 8.238 7.827 -30.420 1.00 60.00 173 ASN A N 1
ATOM 1386 C CA . ASN A 1 173 ? 7.973 6.418 -30.647 1.00 60.00 173 ASN A CA 1
ATOM 1387 C C . ASN A 1 173 ? 9.240 5.645 -30.287 1.00 60.00 173 ASN A C 1
ATOM 1389 O O . ASN A 1 173 ? 10.148 5.486 -31.102 1.00 60.00 173 ASN A O 1
ATOM 1393 N N . THR A 1 174 ? 9.299 5.165 -29.044 1.00 55.91 174 THR A N 1
ATOM 1394 C CA . THR A 1 174 ? 10.454 4.449 -28.476 1.00 55.91 174 THR A CA 1
ATOM 1395 C C . THR A 1 174 ? 10.909 3.254 -29.313 1.00 55.91 174 THR A C 1
ATOM 1397 O O . THR A 1 174 ? 12.053 2.830 -29.173 1.00 55.91 174 THR A O 1
ATOM 1400 N N . ILE A 1 175 ? 10.040 2.734 -30.183 1.00 55.41 175 ILE A N 1
ATOM 1401 C CA . ILE A 1 175 ? 10.321 1.598 -31.056 1.00 55.41 175 ILE A CA 1
ATOM 1402 C C . ILE A 1 175 ? 10.748 2.017 -32.463 1.00 55.41 175 ILE A C 1
ATOM 1404 O O . ILE A 1 175 ? 11.497 1.272 -33.060 1.00 55.41 175 ILE A O 1
ATOM 1408 N N . CYS A 1 176 ? 10.328 3.153 -33.026 1.00 49.31 176 CYS A N 1
ATOM 1409 C CA . CYS A 1 176 ? 10.734 3.523 -34.396 1.00 49.31 176 CYS A CA 1
ATOM 1410 C C . CYS A 1 176 ? 12.009 4.370 -34.445 1.00 49.31 176 CYS A C 1
ATOM 1412 O O . CYS A 1 176 ? 12.726 4.315 -35.436 1.00 49.31 176 CYS A O 1
ATOM 1414 N N . ASP A 1 177 ? 12.313 5.120 -33.386 1.00 48.00 177 ASP A N 1
ATOM 1415 C CA . ASP A 1 177 ? 13.410 6.098 -33.401 1.00 48.00 177 ASP A CA 1
ATOM 1416 C C . ASP A 1 177 ? 14.779 5.496 -32.998 1.00 48.00 177 ASP A C 1
ATOM 1418 O O . ASP A 1 177 ? 15.760 6.224 -32.850 1.00 48.00 177 ASP A O 1
ATOM 1422 N N . ARG A 1 178 ? 14.849 4.173 -32.771 1.00 44.84 178 ARG A N 1
ATOM 1423 C CA . ARG A 1 178 ? 16.025 3.453 -32.231 1.00 44.84 178 ARG A CA 1
ATOM 1424 C C . ARG A 1 178 ? 16.489 2.233 -33.050 1.00 44.84 178 ARG A C 1
ATOM 1426 O O . ARG A 1 178 ? 17.328 1.489 -32.550 1.00 44.84 178 ARG A O 1
ATOM 1433 N N . TRP A 1 179 ? 15.985 2.035 -34.272 1.00 40.12 179 TRP A N 1
ATOM 1434 C CA . TRP A 1 179 ? 16.465 0.995 -35.202 1.00 40.12 179 TRP A CA 1
ATOM 1435 C C . TRP A 1 179 ? 17.071 1.602 -36.461 1.00 40.12 179 TRP A C 1
ATOM 1437 O O . TRP A 1 179 ? 16.560 2.654 -36.907 1.00 40.12 179 TRP A O 1
#

Secondary structure (DSSP, 8-state):
----HHHHHH-TTHHHHHHSS-HHHHHHHHHHHHHHHHHHHHHHHH-TT--S-TT-SPPPSS-HHHHHHHHHHHHHH---HHHHHHHHT--HHHHHHHHHHHHHHHHHHS---------SS-----TTTS--GGGSGGG------PPEEEPPPSSHHHHHHS--SS-SSEEE-TTTTT-

Sequence (179 aa):
MKITEETLREDPGWIPLLMGLPAACFWELIEAVKTTYPSYEQQRHERPNRKRGVGGGRKYDLPLVIRVALVLTYLRLHVNQALVAKFFGASQSDVSRELRRLGPLLKQVLPCPEVWELVESEQPLSEEQRLKLSELADGQVLIDATEQPIYRSQDSATRKADYSGKKTVYPQNTICDRW

pLDDT: mean 82.69, std 14.73, range [40.12, 97.62]

Radius of gyration: 22.36 Å; chains: 1; bounding box: 44×44×54 Å